Protein AF-A0A242JX14-F1 (afdb_monomer)

Nearest PDB structures (foldseek):
  1d2p-assembly1_A  TM=9.853E-01  e=4.579E-05  Staphylococcus aureus
  1d2o-assembly1_B  TM=9.838E-01  e=7.116E-05  Staphylococcus aureus
  6woo-assembly1_H  TM=4.050E-01  e=3.492E+00  Saccharomyces cerevisiae
  8c3a-assembly2_BD  TM=3.935E-01  e=3.492E+00  Candida albicans
  6uz7-assembly1_AH  TM=3.871E-01  e=7.149E+00  Kluyveromyces lactis

Mean predicted aligned error: 12.06 Å

pLDDT: mean 81.63, std 19.63, range [32.09, 98.62]

Structure (mmCIF, N/CA/C/O backbone):
data_AF-A0A242JX14-F1
#
_entry.id   AF-A0A242JX14-F1
#
loop_
_atom_site.group_PDB
_atom_site.id
_atom_site.type_symbol
_atom_site.label_atom_id
_atom_site.label_alt_id
_atom_site.label_comp_id
_atom_site.label_asym_id
_atom_site.label_entity_id
_atom_site.label_seq_id
_atom_site.pdbx_PDB_ins_code
_atom_site.Cartn_x
_atom_site.Cartn_y
_atom_site.Cartn_z
_atom_site.occupancy
_atom_site.B_iso_or_equiv
_atom_site.auth_seq_id
_atom_site.auth_comp_id
_atom_site.auth_asym_id
_atom_site.auth_atom_id
_atom_site.pdbx_PDB_model_num
ATOM 1 N N . MET A 1 1 ? 29.655 18.905 -50.491 1.00 39.62 1 MET A N 1
ATOM 2 C CA . MET A 1 1 ? 29.638 17.486 -50.087 1.00 39.62 1 MET A CA 1
ATOM 3 C C . MET A 1 1 ? 28.186 17.110 -49.896 1.00 39.62 1 MET A C 1
ATOM 5 O O . MET A 1 1 ? 27.536 17.721 -49.060 1.00 39.62 1 MET A O 1
ATOM 9 N N . THR A 1 2 ? 27.653 16.236 -50.740 1.00 32.09 2 THR A N 1
ATOM 10 C CA . THR A 1 2 ? 26.299 15.687 -50.598 1.00 32.09 2 THR A CA 1
ATOM 11 C C . THR A 1 2 ? 26.402 14.409 -49.774 1.00 32.09 2 THR A C 1
ATOM 13 O O . THR A 1 2 ? 27.254 13.576 -50.075 1.00 32.09 2 THR A O 1
ATOM 16 N N . TYR A 1 3 ? 25.603 14.295 -48.715 1.00 33.06 3 TYR A N 1
ATOM 17 C CA . TYR A 1 3 ? 25.487 13.061 -47.937 1.00 33.06 3 TYR A CA 1
ATOM 18 C C . TYR A 1 3 ? 2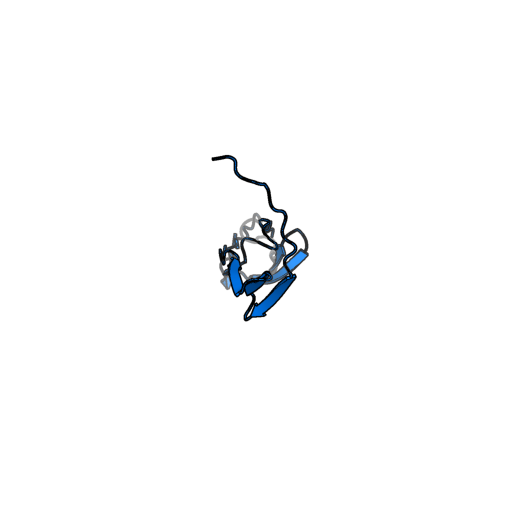4.474 12.129 -48.612 1.00 33.06 3 TYR A C 1
ATOM 20 O O . TYR A 1 3 ? 23.497 12.608 -49.184 1.00 33.06 3 TYR A O 1
ATOM 28 N N . ASP A 1 4 ? 24.758 10.830 -48.577 1.00 37.31 4 ASP A N 1
ATOM 29 C CA . ASP A 1 4 ? 23.911 9.758 -49.102 1.00 37.31 4 ASP A CA 1
ATOM 30 C C . ASP A 1 4 ? 23.216 9.058 -47.928 1.00 37.31 4 ASP A C 1
ATOM 32 O O . ASP A 1 4 ? 23.887 8.624 -46.981 1.00 37.31 4 ASP A O 1
ATOM 36 N N . ASP A 1 5 ? 21.888 8.986 -47.977 1.00 47.78 5 ASP A N 1
ATOM 37 C CA . ASP A 1 5 ? 21.075 8.345 -46.949 1.00 47.78 5 ASP A CA 1
ATOM 38 C C . ASP A 1 5 ? 21.189 6.823 -47.098 1.00 47.78 5 ASP A C 1
ATOM 40 O O . ASP A 1 5 ? 20.589 6.212 -47.982 1.00 47.78 5 ASP A O 1
ATOM 44 N N . HIS A 1 6 ? 21.949 6.191 -46.203 1.00 51.66 6 HIS A N 1
ATOM 45 C CA . HIS A 1 6 ? 22.062 4.736 -46.140 1.00 51.66 6 HIS A CA 1
ATOM 46 C C . HIS A 1 6 ? 21.140 4.176 -45.055 1.00 51.66 6 HIS A C 1
ATOM 48 O O . HIS A 1 6 ? 21.340 4.422 -43.864 1.00 51.66 6 HIS A O 1
ATOM 54 N N . VAL A 1 7 ? 20.150 3.379 -45.464 1.00 53.22 7 VAL A N 1
ATOM 55 C CA . VAL A 1 7 ? 19.378 2.521 -44.556 1.00 53.22 7 VAL A CA 1
ATOM 56 C C . VAL A 1 7 ? 20.147 1.220 -44.369 1.00 53.22 7 VAL A C 1
ATOM 58 O O . VAL A 1 7 ? 20.571 0.587 -45.334 1.00 53.22 7 VAL A O 1
ATOM 61 N N . ILE A 1 8 ? 20.350 0.848 -43.113 1.00 59.38 8 ILE A N 1
ATOM 62 C CA . ILE A 1 8 ? 21.180 -0.274 -42.706 1.00 59.38 8 ILE A CA 1
ATOM 63 C C . ILE A 1 8 ? 20.318 -1.262 -41.915 1.00 59.38 8 ILE A C 1
ATOM 65 O O . ILE A 1 8 ? 19.756 -0.904 -40.880 1.00 59.38 8 ILE A O 1
ATOM 69 N N . ASP A 1 9 ? 20.268 -2.514 -42.375 1.00 61.56 9 ASP A N 1
ATOM 70 C CA . ASP A 1 9 ? 19.657 -3.612 -41.625 1.00 61.56 9 ASP A CA 1
ATOM 71 C C . ASP A 1 9 ? 20.587 -4.030 -40.477 1.00 61.56 9 ASP A C 1
ATOM 73 O O . ASP A 1 9 ? 21.723 -4.462 -40.696 1.00 61.56 9 ASP A O 1
ATOM 77 N N . ALA A 1 10 ? 20.113 -3.900 -39.238 1.00 64.56 10 ALA A N 1
ATOM 78 C CA . ALA A 1 10 ? 20.828 -4.329 -38.040 1.00 64.56 10 ALA A CA 1
ATOM 79 C C . ALA A 1 10 ? 20.089 -5.484 -37.356 1.00 64.56 10 ALA A 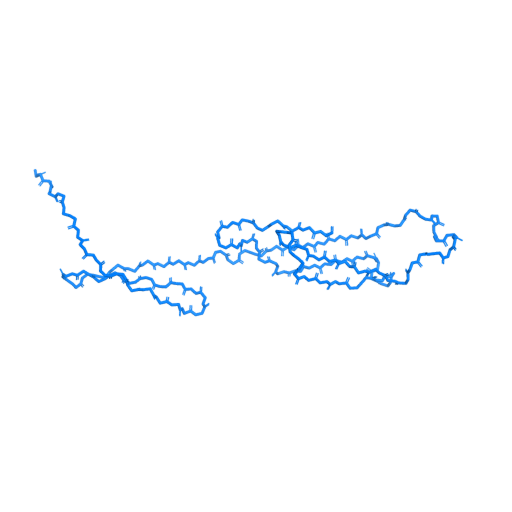C 1
ATOM 81 O O . ALA A 1 10 ? 18.865 -5.460 -37.219 1.00 64.56 10 ALA A O 1
ATOM 82 N N . ILE A 1 11 ? 20.840 -6.477 -36.874 1.00 64.31 11 ILE A N 1
ATOM 83 C CA . ILE A 1 11 ? 20.292 -7.504 -35.981 1.00 64.31 11 ILE A CA 1
ATOM 84 C C . ILE A 1 11 ? 20.428 -6.983 -34.554 1.00 64.31 11 ILE A C 1
ATOM 86 O O . ILE A 1 11 ? 21.542 -6.769 -34.075 1.00 64.31 11 ILE A O 1
ATOM 90 N N . VAL A 1 12 ? 19.294 -6.786 -33.879 1.00 69.94 12 VAL A N 1
ATOM 91 C CA . VAL A 1 12 ? 19.249 -6.389 -32.468 1.00 69.94 12 VAL A CA 1
ATOM 92 C C . VAL A 1 12 ? 19.048 -7.630 -31.608 1.00 69.94 12 VAL A C 1
ATOM 94 O O . VAL A 1 12 ? 18.026 -8.306 -31.704 1.00 69.94 12 VAL A O 1
ATOM 97 N N . ILE A 1 13 ? 20.022 -7.920 -30.750 1.00 70.81 13 ILE A N 1
ATOM 98 C CA . ILE A 1 13 ? 19.935 -8.972 -29.738 1.00 70.81 13 ILE A CA 1
ATOM 99 C C . ILE A 1 13 ? 19.590 -8.306 -28.410 1.00 70.81 13 ILE A C 1
ATOM 101 O O . ILE A 1 13 ? 20.332 -7.443 -27.944 1.00 70.81 13 ILE A O 1
ATOM 105 N N . VAL A 1 14 ? 18.470 -8.701 -27.805 1.00 73.81 14 VAL A N 1
ATOM 106 C CA . VAL A 1 14 ? 18.030 -8.196 -26.498 1.00 73.81 14 VAL A CA 1
ATOM 107 C C . VAL A 1 14 ? 18.245 -9.272 -25.439 1.00 73.81 14 VAL A C 1
ATOM 109 O O . VAL A 1 14 ? 17.732 -10.383 -25.571 1.00 73.81 14 VAL A O 1
ATOM 112 N N . THR A 1 15 ? 18.965 -8.924 -24.374 1.00 77.69 15 THR A N 1
ATOM 113 C CA . THR A 1 15 ? 19.245 -9.808 -23.234 1.00 77.69 15 THR A CA 1
ATOM 114 C C . THR A 1 15 ? 18.693 -9.192 -21.951 1.00 77.69 15 THR A C 1
ATOM 116 O O . THR A 1 15 ? 18.836 -7.989 -21.743 1.00 7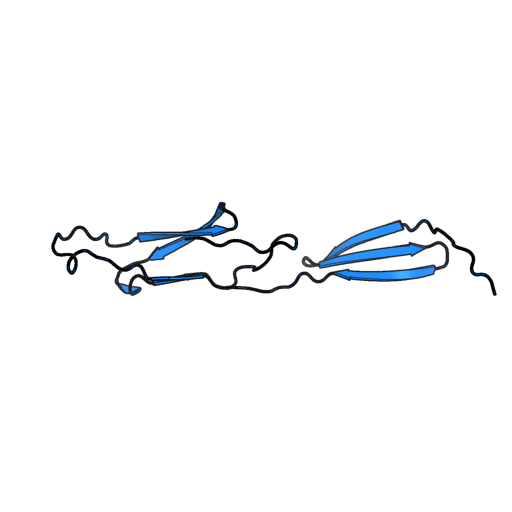7.69 15 THR A O 1
ATOM 119 N N . LYS A 1 16 ? 18.084 -10.007 -21.078 1.00 68.31 16 LYS A N 1
ATOM 120 C CA . LYS A 1 16 ? 17.627 -9.587 -19.744 1.00 68.31 16 LYS A CA 1
ATOM 121 C C . LYS A 1 16 ? 18.616 -10.057 -18.678 1.00 68.31 16 LYS A C 1
ATOM 123 O O . LYS A 1 16 ? 18.841 -11.260 -18.563 1.00 68.31 16 LYS A O 1
ATOM 128 N N . ILE A 1 17 ? 19.170 -9.128 -17.903 1.00 67.62 17 ILE A N 1
ATOM 129 C CA . ILE A 1 17 ? 20.083 -9.404 -16.781 1.00 67.62 17 ILE A CA 1
ATOM 130 C C . ILE A 1 17 ? 19.566 -8.609 -15.581 1.00 67.62 17 ILE A C 1
ATOM 132 O O . ILE A 1 17 ? 19.366 -7.409 -15.699 1.00 67.62 17 ILE A O 1
ATOM 136 N N . ASP A 1 18 ? 19.263 -9.279 -14.468 1.00 71.12 18 ASP A N 1
ATOM 137 C CA . ASP A 1 18 ? 18.806 -8.662 -13.207 1.00 71.12 18 ASP A CA 1
ATOM 138 C C . ASP A 1 18 ? 17.641 -7.653 -13.322 1.00 71.12 18 ASP A C 1
ATOM 140 O O . ASP A 1 18 ? 17.476 -6.762 -12.499 1.00 71.12 18 ASP A O 1
ATOM 144 N N . GLY A 1 19 ? 16.779 -7.818 -14.331 1.00 60.72 19 GLY A N 1
ATOM 145 C CA . GLY A 1 19 ? 15.639 -6.925 -14.578 1.00 60.72 19 GLY A CA 1
ATOM 146 C C . GLY A 1 19 ? 15.915 -5.815 -15.593 1.00 60.72 19 GLY A C 1
ATOM 147 O O . GLY A 1 19 ? 14.961 -5.242 -16.116 1.00 60.72 19 GLY A O 1
ATOM 148 N N . GLU A 1 20 ? 17.175 -5.591 -15.952 1.00 60.06 20 GLU A N 1
ATOM 149 C CA . GLU A 1 20 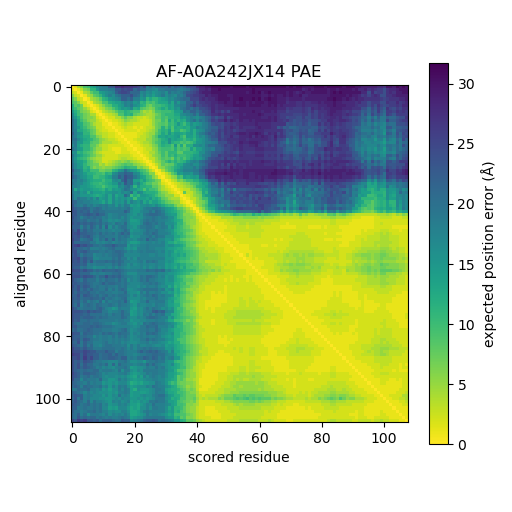? 17.596 -4.640 -16.976 1.00 60.06 20 GLU A CA 1
ATOM 150 C C . GLU A 1 20 ? 17.643 -5.299 -18.362 1.00 60.06 20 GLU A C 1
ATOM 152 O O . GLU A 1 20 ? 17.985 -6.479 -18.512 1.00 60.06 20 GLU A O 1
ATOM 157 N N . LEU A 1 21 ? 17.267 -4.535 -19.392 1.00 73.31 21 LEU A N 1
ATOM 158 C CA . LEU A 1 21 ? 17.341 -4.963 -20.788 1.00 73.31 21 LEU A CA 1
ATOM 159 C C . LEU A 1 21 ? 18.565 -4.340 -21.456 1.00 73.31 21 LEU A C 1
ATOM 161 O O . LEU A 1 21 ? 18.707 -3.120 -21.513 1.00 73.31 21 LEU A O 1
ATOM 165 N N . PHE A 1 22 ? 19.398 -5.195 -22.040 1.00 67.44 22 PHE A N 1
ATOM 166 C CA . PHE A 1 22 ? 20.566 -4.809 -22.819 1.00 67.44 22 PHE A CA 1
ATOM 167 C C . PHE A 1 22 ? 20.304 -5.133 -24.282 1.00 67.44 22 PHE A C 1
ATOM 169 O O . PHE A 1 22 ? 20.155 -6.302 -24.642 1.00 67.44 22 PHE A O 1
ATOM 176 N N . ALA A 1 23 ? 20.239 -4.106 -25.126 1.00 69.75 23 ALA A N 1
ATOM 177 C CA . ALA A 1 23 ? 20.127 -4.280 -26.567 1.00 69.75 23 ALA A CA 1
ATOM 178 C C . ALA A 1 23 ? 21.500 -4.087 -27.218 1.00 69.75 23 ALA A C 1
ATOM 180 O O . ALA A 1 23 ? 22.158 -3.064 -27.015 1.00 69.75 23 ALA A O 1
ATOM 181 N N . ASN A 1 24 ? 21.912 -5.071 -28.012 1.00 65.75 24 ASN A N 1
ATOM 182 C CA . ASN A 1 24 ? 23.140 -5.036 -28.790 1.00 65.75 24 ASN A CA 1
ATOM 183 C C . ASN A 1 24 ? 22.793 -5.118 -30.279 1.00 65.75 24 ASN A C 1
ATOM 185 O O . ASN A 1 24 ? 22.256 -6.129 -30.736 1.00 65.75 24 ASN A O 1
ATOM 189 N N . ALA A 1 25 ? 23.065 -4.042 -31.017 1.00 64.19 25 ALA A N 1
ATOM 190 C CA . ALA A 1 25 ? 22.880 -4.002 -32.461 1.00 64.19 25 ALA A CA 1
ATOM 191 C C . ALA A 1 25 ? 24.196 -4.351 -33.163 1.00 64.19 25 ALA A C 1
ATOM 193 O O . ALA A 1 25 ? 25.200 -3.656 -32.992 1.00 64.19 25 ALA A O 1
ATOM 194 N N . ILE A 1 26 ? 24.173 -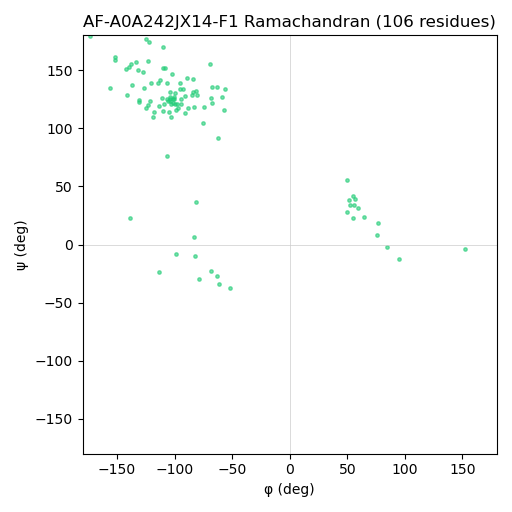5.410 -33.975 1.00 62.94 26 ILE A N 1
ATOM 195 C CA . ILE A 1 26 ? 25.315 -5.837 -34.786 1.00 62.94 26 ILE A CA 1
ATOM 196 C C . ILE A 1 26 ? 25.061 -5.414 -36.230 1.00 62.94 26 ILE A C 1
ATOM 198 O O . ILE A 1 26 ? 24.087 -5.852 -36.848 1.00 62.94 26 ILE A O 1
ATOM 202 N N . TYR A 1 27 ? 25.962 -4.593 -36.772 1.00 64.38 27 TYR A N 1
ATOM 203 C CA . TYR A 1 27 ? 25.993 -4.262 -38.195 1.00 64.38 27 TYR A CA 1
ATOM 204 C C . TYR A 1 27 ? 27.176 -4.926 -38.914 1.00 64.38 27 TYR A C 1
ATOM 206 O O . TYR A 1 27 ? 28.239 -5.161 -38.327 1.00 64.38 27 TYR A O 1
ATOM 214 N N . GLY A 1 28 ? 27.006 -5.193 -40.213 1.00 58.31 28 GLY A N 1
ATOM 215 C CA . GLY A 1 28 ? 28.068 -5.635 -41.115 1.00 58.31 28 GLY A CA 1
ATOM 216 C C . GLY A 1 28 ? 29.161 -4.573 -41.238 1.00 58.31 28 GLY A C 1
ATOM 217 O O . GLY A 1 28 ? 29.078 -3.669 -42.061 1.00 58.31 28 GLY A O 1
ATOM 218 N N . GLY A 1 29 ? 30.178 -4.666 -40.385 1.00 60.31 29 GLY A N 1
ATOM 219 C CA . GLY A 1 29 ? 31.253 -3.675 -40.279 1.00 60.31 29 GLY A CA 1
ATOM 220 C C . GLY A 1 29 ? 31.905 -3.594 -38.896 1.00 60.31 29 GLY A C 1
ATOM 221 O O . GLY A 1 29 ? 32.876 -2.863 -38.738 1.00 60.31 29 GLY A O 1
ATOM 222 N N . GLY A 1 30 ? 31.406 -4.341 -37.901 1.00 55.97 30 GLY A N 1
ATOM 223 C CA . GLY A 1 30 ? 32.058 -4.464 -36.589 1.00 55.97 30 GLY A CA 1
ATOM 224 C C . GLY A 1 30 ? 31.869 -3.259 -35.665 1.00 55.97 30 GLY A C 1
ATOM 225 O O . GLY A 1 30 ? 32.629 -3.097 -34.715 1.00 55.97 30 GLY A O 1
ATOM 226 N N . GLN A 1 31 ? 30.874 -2.413 -35.935 1.00 55.34 31 GLN A N 1
ATOM 227 C CA . GLN A 1 31 ? 30.483 -1.321 -35.045 1.00 55.34 31 GLN A CA 1
ATOM 228 C C . GLN A 1 31 ? 29.363 -1.794 -34.112 1.00 55.34 31 GLN A C 1
ATOM 230 O O . GLN A 1 31 ? 28.402 -2.415 -34.568 1.00 55.34 31 GLN A O 1
ATOM 235 N N . THR A 1 32 ? 29.498 -1.494 -32.821 1.00 50.16 32 THR A N 1
ATOM 236 C CA . THR A 1 32 ? 28.560 -1.892 -31.763 1.00 50.16 32 THR A CA 1
ATOM 237 C C . THR A 1 32 ? 27.835 -0.660 -31.242 1.00 50.16 32 THR A C 1
ATOM 239 O O . THR A 1 32 ? 28.481 0.285 -30.788 1.00 50.16 32 THR A O 1
ATOM 242 N N . PHE A 1 33 ? 26.503 -0.690 -31.244 1.00 51.38 33 PHE A N 1
ATOM 243 C CA . PHE A 1 33 ? 25.681 0.280 -30.521 1.00 51.38 33 PHE A CA 1
ATOM 244 C C . PHE A 1 33 ? 25.097 -0.396 -29.283 1.00 51.38 33 PHE A C 1
ATOM 246 O O . PHE A 1 33 ? 24.434 -1.430 -29.389 1.00 51.38 33 PHE A O 1
ATOM 253 N N . VAL A 1 34 ? 25.358 0.187 -28.113 1.00 50.19 34 VAL A N 1
ATOM 254 C CA . VAL A 1 34 ? 24.811 -0.268 -26.832 1.00 50.19 34 VAL A CA 1
ATOM 255 C C . VAL A 1 34 ? 23.711 0.702 -26.432 1.00 50.19 34 VAL A C 1
ATOM 257 O O . VAL A 1 34 ? 23.989 1.867 -26.156 1.00 50.19 34 VAL A O 1
ATOM 260 N N . ASN A 1 35 ? 22.467 0.226 -26.404 1.00 43.75 35 ASN A N 1
ATOM 261 C CA . ASN A 1 35 ? 21.379 0.953 -25.762 1.00 43.75 35 ASN A CA 1
ATOM 262 C C . ASN A 1 35 ? 21.181 0.383 -24.355 1.00 43.75 35 ASN A C 1
ATOM 264 O O . ASN A 1 35 ? 20.918 -0.811 -24.203 1.00 43.75 35 ASN A O 1
ATOM 268 N N . SER A 1 36 ? 21.319 1.241 -23.347 1.00 47.97 36 SER A N 1
ATOM 269 C CA . SER A 1 36 ? 21.079 0.908 -21.944 1.00 47.97 36 SER A CA 1
ATOM 270 C C . SER A 1 36 ? 19.739 1.500 -21.529 1.00 47.97 36 SER A C 1
ATOM 272 O O . SER A 1 36 ? 19.540 2.706 -21.664 1.00 47.97 36 SER A O 1
ATOM 274 N N . TYR A 1 37 ? 18.827 0.669 -21.028 1.00 57.19 37 TYR A N 1
ATOM 275 C CA . TYR A 1 37 ? 17.566 1.116 -20.440 1.00 57.19 37 TYR A CA 1
ATOM 276 C C . TYR A 1 37 ? 17.519 0.681 -18.975 1.00 57.19 37 TYR A C 1
ATOM 278 O O . TYR A 1 37 ? 17.398 -0.509 -18.687 1.00 57.19 37 TYR A O 1
ATOM 286 N N . ALA A 1 38 ? 17.623 1.652 -18.069 1.00 53.69 38 ALA A N 1
ATOM 287 C CA . ALA A 1 38 ? 17.430 1.460 -16.638 1.00 53.69 38 ALA A CA 1
ATOM 288 C C . ALA A 1 38 ? 16.042 2.016 -16.273 1.00 53.69 38 ALA A C 1
ATOM 290 O O . ALA A 1 38 ? 15.849 3.231 -16.374 1.00 53.69 38 ALA A O 1
ATOM 291 N N . PRO A 1 39 ? 15.052 1.175 -15.923 1.00 55.47 39 PRO A N 1
ATOM 292 C CA . PRO A 1 39 ? 13.766 1.674 -15.456 1.00 55.47 39 PRO A CA 1
ATOM 293 C C . PRO A 1 39 ? 13.964 2.457 -14.152 1.00 55.47 39 PRO A C 1
ATOM 295 O O . PRO A 1 39 ? 14.695 2.020 -13.265 1.00 55.47 39 PRO A O 1
ATOM 298 N N . GLU A 1 40 ? 13.318 3.617 -14.036 1.00 55.50 40 GLU A N 1
ATOM 299 C CA . GLU A 1 40 ? 13.335 4.417 -12.811 1.00 55.50 40 GLU A CA 1
ATOM 300 C C . GLU A 1 40 ? 12.818 3.582 -11.632 1.00 55.50 40 GLU A C 1
ATOM 302 O O . GLU A 1 40 ? 11.653 3.187 -11.586 1.00 55.50 40 GLU A O 1
ATOM 307 N N . THR A 1 41 ? 13.685 3.327 -10.652 1.00 67.69 41 THR A N 1
ATOM 308 C CA . THR A 1 41 ? 13.350 2.644 -9.394 1.00 67.69 41 THR A CA 1
ATOM 309 C C . THR A 1 41 ? 12.720 3.610 -8.392 1.00 67.69 41 THR A C 1
ATOM 311 O O . THR A 1 41 ? 13.021 3.562 -7.198 1.00 67.69 41 THR A O 1
ATOM 314 N N . GLU A 1 42 ? 11.901 4.550 -8.867 1.00 82.31 42 GLU A N 1
ATOM 315 C CA . GLU A 1 42 ? 11.199 5.462 -7.974 1.00 82.31 42 GLU A CA 1
ATOM 316 C C . GLU A 1 42 ? 10.161 4.679 -7.174 1.00 82.31 42 GLU A C 1
ATOM 318 O O . GLU A 1 42 ? 9.304 3.980 -7.725 1.00 82.31 42 GLU A O 1
ATOM 323 N N . THR A 1 43 ? 10.241 4.816 -5.855 1.00 91.50 43 THR A N 1
ATOM 324 C CA . THR A 1 43 ? 9.263 4.257 -4.931 1.00 91.50 43 THR A CA 1
ATOM 325 C C . THR A 1 43 ? 8.443 5.357 -4.283 1.00 91.50 43 THR A C 1
ATOM 327 O O . THR A 1 43 ? 8.926 6.466 -4.062 1.00 91.50 43 THR A O 1
ATOM 330 N N . THR A 1 44 ? 7.216 5.020 -3.916 1.00 93.75 44 THR A N 1
ATOM 331 C CA . THR A 1 44 ? 6.305 5.852 -3.138 1.00 93.75 44 THR A CA 1
ATOM 332 C C . THR A 1 44 ? 5.822 5.096 -1.897 1.00 93.75 44 THR A C 1
ATOM 334 O O . THR A 1 44 ? 6.151 3.923 -1.683 1.00 93.75 44 THR A O 1
ATOM 337 N N . GLU A 1 45 ? 5.041 5.778 -1.069 1.00 97.06 45 GLU A N 1
ATOM 338 C CA . GLU A 1 45 ? 4.374 5.220 0.101 1.00 97.06 45 GLU A CA 1
ATOM 339 C C . GLU A 1 45 ? 2.897 5.626 0.128 1.00 97.06 45 GLU A C 1
ATOM 341 O O . GLU A 1 45 ? 2.517 6.698 -0.345 1.00 97.06 45 GLU A O 1
ATOM 346 N N . VAL A 1 46 ? 2.062 4.766 0.710 1.00 98.12 46 VAL A N 1
ATOM 347 C CA . VAL A 1 46 ? 0.649 5.045 0.986 1.00 98.12 46 VAL A CA 1
ATOM 348 C C . VAL A 1 46 ? 0.413 4.862 2.474 1.00 98.12 46 VAL A C 1
ATOM 350 O O . VAL A 1 46 ? 0.610 3.774 3.016 1.00 98.12 46 VAL A O 1
ATOM 353 N N . LYS A 1 47 ? -0.029 5.930 3.136 1.00 98.06 47 LYS A N 1
ATOM 354 C CA . LYS A 1 47 ? -0.316 5.941 4.570 1.00 98.06 47 LYS A CA 1
ATOM 355 C C . LYS A 1 47 ? -1.581 6.719 4.879 1.00 98.06 47 LYS A C 1
ATOM 357 O O . LYS A 1 47 ? -1.939 7.652 4.164 1.00 98.06 47 LYS A O 1
ATOM 362 N N . GLY A 1 48 ? -2.227 6.347 5.971 1.00 97.88 48 GLY A N 1
ATOM 363 C CA . GLY A 1 48 ? -3.444 6.996 6.428 1.00 97.88 48 GLY A CA 1
ATOM 364 C C . GLY A 1 48 ? -3.889 6.480 7.785 1.00 97.88 48 GLY A C 1
ATOM 365 O O . GLY A 1 48 ? -3.272 5.591 8.371 1.00 97.88 48 GLY A O 1
ATOM 366 N N . THR A 1 49 ? -4.987 7.047 8.272 1.00 97.75 49 THR A N 1
ATOM 367 C CA . THR A 1 49 ? -5.556 6.718 9.579 1.00 97.75 49 THR A CA 1
ATOM 368 C C . THR A 1 49 ? -7.068 6.603 9.460 1.00 97.75 49 THR A C 1
ATOM 370 O O . THR A 1 49 ? -7.714 7.425 8.806 1.00 97.75 49 THR A O 1
ATOM 373 N N . LYS A 1 50 ? -7.650 5.586 10.097 1.00 97.25 50 LYS A N 1
ATOM 374 C CA . LYS A 1 50 ? -9.098 5.455 10.238 1.00 97.25 50 LYS A CA 1
ATOM 375 C C . LYS A 1 50 ? -9.568 6.290 11.428 1.00 97.25 50 LYS A C 1
ATOM 377 O O . LYS A 1 50 ? -9.230 6.011 12.572 1.00 97.25 50 LYS A O 1
ATOM 382 N N . THR A 1 51 ? -10.415 7.276 11.154 1.00 96.81 51 THR A N 1
ATOM 383 C CA . THR A 1 51 ? -11.172 7.997 12.183 1.00 96.81 51 THR A CA 1
ATOM 384 C C . THR A 1 51 ? -12.564 7.387 12.339 1.00 96.81 51 THR A C 1
ATOM 386 O O . THR A 1 51 ? -13.221 7.017 11.355 1.00 96.81 51 THR A O 1
ATOM 389 N N . TRP A 1 52 ? -13.000 7.271 13.590 1.00 97.25 52 TRP A N 1
ATOM 390 C CA . TRP A 1 52 ? -14.332 6.819 13.968 1.00 97.25 52 TRP A CA 1
ATOM 391 C C . TRP A 1 52 ? -15.170 8.018 14.409 1.00 97.25 52 TRP A C 1
ATOM 393 O O . TRP A 1 52 ? -14.743 8.783 15.267 1.00 97.25 52 TRP A O 1
ATOM 403 N N . ASP A 1 53 ? -16.345 8.174 13.808 1.00 97.44 53 ASP A N 1
ATOM 404 C CA . ASP A 1 53 ? -17.379 9.115 14.247 1.00 97.44 53 ASP A CA 1
ATOM 405 C C . ASP A 1 53 ? -18.507 8.296 14.887 1.00 97.44 53 ASP A C 1
ATOM 407 O O . ASP A 1 53 ? -19.491 7.937 14.242 1.00 97.44 53 ASP A O 1
ATOM 411 N N . ASP A 1 54 ? -18.264 7.842 16.119 1.00 97.00 54 ASP A N 1
ATOM 412 C CA . ASP A 1 54 ? -19.103 6.873 16.840 1.00 97.00 54 ASP A CA 1
ATOM 413 C C . ASP A 1 54 ? -19.292 7.228 18.329 1.00 97.00 54 ASP A C 1
ATOM 415 O O . ASP A 1 54 ? -19.582 6.351 19.146 1.00 97.00 54 ASP A O 1
ATOM 419 N N . ALA A 1 55 ? -19.122 8.512 18.673 1.00 97.06 55 ALA A N 1
ATOM 420 C CA . ALA A 1 55 ? -19.236 9.043 20.035 1.00 97.06 55 ALA A CA 1
ATOM 421 C C . ALA A 1 55 ? -18.414 8.243 21.068 1.00 97.06 55 ALA A C 1
ATOM 423 O O . ALA A 1 55 ? -18.954 7.742 22.052 1.00 97.06 55 ALA A O 1
ATOM 424 N N . ASP A 1 56 ? -17.108 8.098 20.819 1.00 95.00 56 ASP A N 1
ATOM 425 C CA . ASP A 1 56 ? -16.180 7.331 21.663 1.00 95.00 56 ASP A CA 1
ATOM 426 C C . ASP A 1 56 ? -16.638 5.882 21.903 1.00 95.00 56 ASP A C 1
ATOM 428 O O . ASP A 1 56 ? -16.534 5.345 23.005 1.00 95.00 56 ASP A O 1
ATOM 432 N N . ASN A 1 57 ? -17.136 5.235 20.843 1.00 95.75 57 ASN A N 1
ATOM 433 C CA . ASN A 1 57 ? -17.658 3.868 20.884 1.00 95.75 57 ASN A CA 1
ATOM 434 C C . ASN A 1 57 ? -18.792 3.674 21.919 1.00 95.75 57 ASN A C 1
ATOM 436 O O . ASN A 1 57 ? -18.868 2.629 22.567 1.00 95.75 57 ASN A O 1
ATOM 440 N N . GLN A 1 58 ? -19.697 4.653 22.068 1.00 97.62 58 GLN A N 1
ATOM 441 C CA . GLN A 1 58 ? -20.801 4.620 23.047 1.00 97.62 58 GLN A CA 1
ATOM 442 C C . GLN A 1 58 ? -21.649 3.336 22.974 1.00 97.62 58 GLN A C 1
ATOM 444 O O . GLN A 1 58 ? -22.085 2.809 23.999 1.00 97.62 58 GLN A O 1
ATOM 449 N N . ASP A 1 59 ? -21.876 2.832 21.761 1.00 96.50 59 ASP A N 1
ATOM 450 C CA . ASP A 1 59 ? -22.670 1.629 21.501 1.00 96.50 59 ASP A CA 1
ATOM 451 C C . ASP A 1 59 ? -21.886 0.315 21.686 1.00 96.50 59 ASP A C 1
ATOM 453 O O . ASP A 1 59 ? -22.479 -0.762 21.608 1.00 96.50 59 ASP A O 1
ATOM 457 N N . GLY A 1 60 ? -20.560 0.372 21.861 1.00 96.81 60 GLY A N 1
ATOM 458 C CA . GLY A 1 60 ? -19.700 -0.812 21.957 1.00 96.81 60 GLY A CA 1
ATOM 459 C C . GLY A 1 60 ? -19.646 -1.660 20.679 1.00 96.81 60 GLY A C 1
ATOM 460 O O . GLY A 1 60 ? -19.389 -2.859 20.751 1.00 96.81 60 GLY A O 1
ATOM 461 N N . LYS A 1 61 ? -19.939 -1.072 19.511 1.00 97.25 61 LYS A N 1
ATOM 462 C CA . LYS A 1 61 ? -20.004 -1.774 18.212 1.00 97.25 61 LYS A CA 1
ATOM 463 C C . LYS A 1 61 ? -18.741 -1.635 17.371 1.00 97.25 61 LYS A C 1
ATOM 465 O O . LYS A 1 61 ? -18.655 -2.272 16.319 1.00 97.25 61 LYS A O 1
ATOM 470 N N . ARG A 1 62 ? -17.792 -0.788 17.779 1.00 98.00 62 ARG A N 1
ATOM 471 C CA . ARG A 1 62 ? -16.514 -0.657 17.080 1.00 98.00 62 ARG A CA 1
ATOM 472 C C . ARG A 1 62 ? -15.817 -2.027 17.073 1.00 98.00 62 ARG A C 1
ATOM 474 O O . ARG A 1 62 ? -15.691 -2.627 18.138 1.00 98.00 62 ARG A O 1
ATOM 481 N N . PRO A 1 63 ? -15.401 -2.542 15.904 1.00 97.88 63 PRO A N 1
ATOM 482 C CA . PRO A 1 63 ? -14.696 -3.814 15.841 1.00 97.88 63 PRO A CA 1
ATOM 483 C C . PRO A 1 63 ? -13.297 -3.680 16.450 1.00 97.88 63 PRO A C 1
ATOM 485 O O . PRO A 1 63 ? -12.706 -2.604 16.414 1.00 97.88 63 PRO A O 1
ATOM 488 N N . ASP A 1 64 ? -12.732 -4.791 16.919 1.00 97.81 64 ASP A N 1
ATOM 489 C CA . ASP A 1 64 ? -11.369 -4.817 17.474 1.00 97.81 64 ASP A CA 1
ATOM 490 C C . ASP A 1 64 ? -10.287 -4.570 16.407 1.00 97.81 64 ASP A C 1
ATOM 492 O O . ASP A 1 64 ? -9.163 -4.166 16.710 1.00 97.81 64 ASP A O 1
ATOM 496 N N . SER A 1 65 ? -10.613 -4.832 15.137 1.00 98.25 65 SER A N 1
ATOM 497 C CA . SER A 1 65 ? -9.713 -4.616 14.008 1.00 98.25 65 SER A CA 1
ATOM 498 C C . SER A 1 65 ? -10.464 -4.319 12.715 1.00 98.25 65 SER A C 1
ATOM 500 O O . SER A 1 65 ? -11.634 -4.668 12.547 1.00 98.25 65 SER A O 1
ATOM 502 N N . ILE A 1 66 ? -9.758 -3.694 11.778 1.00 98.25 66 ILE A N 1
ATOM 503 C CA . ILE A 1 66 ? -10.170 -3.553 10.381 1.00 98.25 66 ILE A CA 1
ATOM 504 C C . ILE A 1 66 ? -9.095 -4.139 9.472 1.00 98.25 66 ILE A C 1
ATOM 506 O O . ILE A 1 66 ? -7.929 -4.243 9.847 1.00 98.25 66 ILE A O 1
ATOM 510 N N . THR A 1 67 ? -9.486 -4.493 8.254 1.00 98.44 67 THR A N 1
ATOM 511 C CA . THR A 1 67 ? -8.555 -4.876 7.190 1.00 98.44 67 THR A CA 1
ATOM 512 C C . THR A 1 67 ? -8.538 -3.773 6.138 1.00 98.44 67 THR A C 1
ATOM 514 O O . THR A 1 67 ? -9.584 -3.449 5.580 1.00 98.44 67 THR A O 1
ATOM 517 N N . VAL A 1 68 ? -7.365 -3.193 5.884 1.00 98.44 68 VAL A N 1
ATOM 518 C CA . VAL A 1 68 ? -7.134 -2.200 4.826 1.00 98.44 68 VAL A CA 1
ATOM 519 C C . VAL A 1 68 ? -6.477 -2.906 3.649 1.00 98.44 68 VAL A C 1
ATOM 521 O O . VAL A 1 68 ? -5.435 -3.540 3.815 1.00 98.44 68 VAL A O 1
ATOM 524 N N . ASN A 1 69 ? -7.073 -2.794 2.465 1.00 98.50 69 ASN A N 1
ATOM 525 C CA . ASN A 1 69 ? -6.542 -3.383 1.241 1.00 98.50 69 ASN A CA 1
ATOM 526 C C . ASN A 1 69 ? -5.919 -2.281 0.394 1.00 98.50 69 ASN A C 1
ATOM 528 O O . ASN A 1 69 ? -6.553 -1.263 0.155 1.00 98.50 69 ASN A O 1
ATOM 532 N N . LEU A 1 70 ? -4.696 -2.498 -0.077 1.00 98.62 70 LEU A N 1
ATOM 533 C CA . LEU A 1 70 ? -4.059 -1.615 -1.042 1.00 98.62 70 LEU A CA 1
ATOM 534 C C . LEU A 1 70 ? -4.303 -2.166 -2.441 1.00 98.62 70 LEU A C 1
ATOM 536 O O . LEU A 1 70 ? -3.959 -3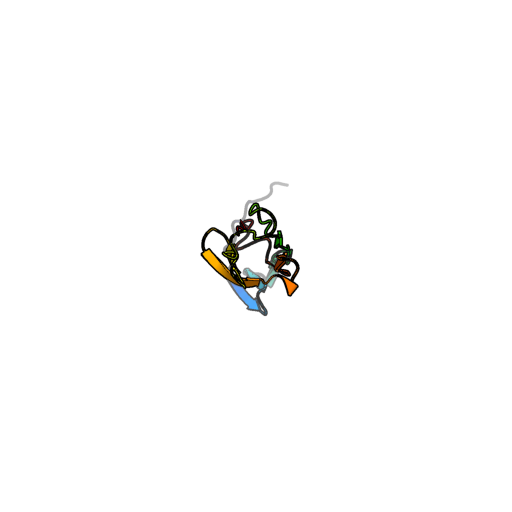.319 -2.726 1.00 98.62 70 LEU A O 1
ATOM 540 N N . LEU A 1 71 ? -4.868 -1.332 -3.305 1.00 98.62 71 LEU A N 1
ATOM 541 C CA . LEU A 1 71 ? -5.064 -1.629 -4.713 1.00 98.62 71 LEU A CA 1
ATOM 542 C C . LEU A 1 71 ? -4.062 -0.827 -5.547 1.00 98.62 71 LEU A C 1
ATOM 544 O O . LEU A 1 71 ? -3.844 0.352 -5.276 1.00 98.62 71 LEU A O 1
ATOM 548 N N . ALA A 1 72 ? -3.489 -1.463 -6.564 1.00 97.75 72 ALA A N 1
ATOM 549 C CA . ALA A 1 72 ? -2.695 -0.847 -7.619 1.00 97.75 72 ALA A CA 1
ATOM 550 C C . ALA A 1 72 ? -3.461 -0.998 -8.934 1.00 97.75 72 ALA A C 1
ATOM 552 O O . ALA A 1 72 ? -3.774 -2.117 -9.338 1.00 97.75 72 ALA A O 1
ATOM 553 N N . ASP A 1 73 ? -3.821 0.116 -9.567 1.00 97.44 73 ASP A N 1
ATOM 554 C CA . ASP A 1 73 ? -4.623 0.140 -10.799 1.00 97.44 73 ASP A CA 1
ATOM 555 C C . ASP A 1 73 ? -5.933 -0.671 -10.691 1.00 97.44 73 ASP A C 1
ATOM 557 O O . ASP A 1 73 ? -6.403 -1.289 -11.646 1.00 97.44 73 ASP A O 1
ATOM 561 N N . GLY A 1 74 ? -6.532 -0.675 -9.495 1.00 97.75 74 GLY A N 1
ATOM 562 C CA . GLY A 1 74 ? -7.768 -1.402 -9.193 1.00 97.75 74 GLY A CA 1
ATOM 563 C C . GLY A 1 74 ? -7.589 -2.881 -8.826 1.00 97.75 74 GLY A C 1
ATOM 564 O O . GLY A 1 74 ? -8.576 -3.531 -8.485 1.00 97.75 74 GLY A O 1
ATOM 565 N N . GLU A 1 75 ? -6.368 -3.419 -8.839 1.00 97.56 75 GLU A N 1
ATOM 566 C CA . GLU A 1 75 ? -6.067 -4.785 -8.395 1.00 97.56 75 GLU A CA 1
ATOM 567 C C . GLU A 1 75 ? -5.499 -4.783 -6.974 1.00 97.56 75 GLU A C 1
ATOM 569 O O . GLU A 1 75 ? -4.565 -4.046 -6.672 1.00 97.56 75 GLU A O 1
ATOM 574 N N . GLN A 1 76 ? -6.031 -5.622 -6.084 1.00 97.88 76 GLN A N 1
ATOM 575 C CA . GLN A 1 76 ? -5.504 -5.745 -4.724 1.00 97.88 76 GLN A CA 1
ATOM 576 C C . GLN A 1 76 ? -4.102 -6.372 -4.734 1.00 97.88 76 GLN A C 1
ATOM 578 O O . GLN A 1 76 ? -3.934 -7.513 -5.155 1.00 97.88 76 GLN A O 1
ATOM 583 N N . ILE A 1 77 ? -3.119 -5.658 -4.183 1.00 97.25 77 ILE A N 1
ATOM 584 C CA . ILE A 1 77 ? -1.716 -6.101 -4.131 1.00 97.25 77 ILE A CA 1
ATOM 585 C C . ILE A 1 77 ? -1.206 -6.372 -2.713 1.00 97.25 77 ILE A C 1
ATOM 587 O O . ILE A 1 77 ?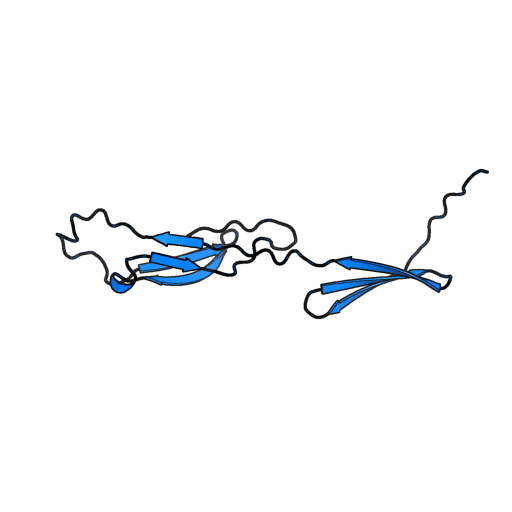 -0.250 -7.123 -2.533 1.00 97.25 77 ILE A O 1
ATOM 591 N N . ALA A 1 78 ? -1.825 -5.770 -1.697 1.00 97.44 78 ALA A N 1
ATOM 592 C CA . ALA A 1 78 ? -1.430 -5.940 -0.306 1.00 97.44 78 ALA A CA 1
ATOM 593 C C . ALA A 1 78 ? -2.628 -5.752 0.628 1.00 97.44 78 ALA A C 1
ATOM 595 O O . ALA A 1 78 ? -3.652 -5.175 0.260 1.00 97.44 78 ALA A O 1
ATOM 596 N N . THR A 1 79 ? -2.490 -6.241 1.856 1.00 98.06 79 THR A N 1
ATOM 597 C CA . THR A 1 79 ? -3.482 -6.056 2.913 1.00 98.06 79 THR A CA 1
ATOM 598 C C . THR A 1 79 ? -2.792 -5.851 4.254 1.00 98.06 79 THR A C 1
ATOM 600 O O . THR A 1 79 ? -1.680 -6.345 4.466 1.00 98.06 79 THR A O 1
ATOM 603 N N . LYS A 1 80 ? -3.433 -5.108 5.156 1.00 97.88 80 LYS A N 1
ATOM 604 C CA . LYS A 1 80 ? -2.938 -4.840 6.506 1.00 97.88 80 LYS A CA 1
ATOM 605 C C . LYS A 1 80 ? -4.092 -4.866 7.497 1.00 97.88 80 LYS A C 1
ATOM 607 O O . LYS A 1 80 ? -5.096 -4.182 7.305 1.00 97.88 80 LYS A O 1
ATOM 612 N N . VAL A 1 81 ? -3.934 -5.644 8.563 1.00 98.38 81 VAL A N 1
ATOM 613 C CA . VAL A 1 81 ? -4.837 -5.591 9.716 1.00 98.38 81 VAL A CA 1
ATOM 614 C C . VAL A 1 81 ? -4.407 -4.427 10.599 1.00 98.38 81 VAL A C 1
ATOM 616 O O . VAL A 1 81 ? -3.219 -4.269 10.871 1.00 98.38 81 VAL A O 1
ATOM 619 N N . VAL A 1 82 ? -5.370 -3.608 11.008 1.00 98.31 82 VAL A N 1
ATOM 620 C CA . VAL A 1 82 ? -5.158 -2.400 11.807 1.00 98.31 82 VAL A CA 1
ATOM 621 C C . VAL A 1 82 ? -6.057 -2.462 13.032 1.00 98.31 82 VAL A C 1
ATOM 623 O O . VAL A 1 82 ? -7.243 -2.781 12.917 1.00 98.31 82 VAL A O 1
ATOM 626 N N . THR A 1 83 ? -5.493 -2.140 14.190 1.00 98.31 83 THR A N 1
ATOM 627 C CA . THR A 1 83 ? -6.174 -2.169 15.488 1.00 98.31 83 THR A CA 1
ATOM 628 C C . THR A 1 83 ? -6.140 -0.803 16.174 1.00 98.31 83 THR A C 1
ATOM 630 O O . THR A 1 83 ? -5.471 0.133 15.728 1.00 98.31 83 THR A O 1
ATOM 633 N N . GLU A 1 84 ? -6.837 -0.687 17.305 1.00 97.38 84 GLU A N 1
ATOM 634 C CA . GLU A 1 84 ? -6.742 0.490 18.174 1.00 97.38 84 GLU A CA 1
ATOM 635 C C . GLU A 1 84 ? -5.324 0.701 18.735 1.00 97.38 84 GLU A C 1
ATOM 637 O O . GLU A 1 84 ? -4.879 1.843 18.839 1.00 97.38 84 GLU A O 1
ATOM 642 N N . ASN A 1 85 ? -4.575 -0.377 19.010 1.00 97.81 85 ASN A N 1
ATOM 643 C CA . ASN A 1 85 ? -3.182 -0.295 19.475 1.00 97.81 85 ASN A CA 1
ATOM 644 C C . ASN A 1 85 ? -2.251 0.347 18.434 1.00 97.81 85 ASN A C 1
ATOM 646 O O . ASN A 1 85 ? -1.252 0.962 18.801 1.00 97.81 85 ASN A O 1
ATOM 650 N N . ASP A 1 86 ? -2.598 0.242 17.149 1.00 97.25 86 ASP A N 1
ATOM 651 C CA . ASP A 1 86 ? -1.881 0.889 16.044 1.00 97.25 86 ASP A CA 1
ATOM 652 C C . ASP A 1 86 ? -2.317 2.354 15.847 1.00 97.25 86 ASP A C 1
ATOM 654 O O . ASP A 1 86 ? -1.963 2.994 14.854 1.00 97.25 86 ASP A O 1
ATOM 658 N N . GLY A 1 87 ? -3.160 2.887 16.741 1.00 97.38 87 GLY A N 1
ATOM 659 C CA . GLY A 1 87 ? -3.783 4.200 16.585 1.00 97.38 87 GLY A CA 1
ATOM 660 C C . GLY A 1 87 ? -4.623 4.289 15.313 1.00 97.38 87 GLY A C 1
ATOM 661 O O . GLY A 1 87 ? -4.667 5.345 14.681 1.00 97.38 87 GLY A O 1
ATOM 662 N N . TRP A 1 88 ? -5.212 3.166 14.883 1.00 98.06 88 TRP A N 1
ATOM 663 C CA . TRP A 1 88 ? -5.968 3.053 13.637 1.00 98.06 88 TRP A CA 1
ATOM 664 C C . TRP A 1 88 ? -5.199 3.483 12.373 1.00 98.06 88 TRP A C 1
ATOM 666 O O . TRP A 1 88 ? -5.811 3.839 11.363 1.00 98.06 88 TRP A O 1
ATOM 676 N N . SER A 1 89 ? -3.865 3.457 12.409 1.00 98.12 89 SER A N 1
ATOM 677 C CA . SER A 1 89 ? -3.007 3.929 11.320 1.00 98.12 89 SER A CA 1
ATOM 678 C C . SER A 1 89 ? -2.435 2.781 10.487 1.00 98.12 89 SER A C 1
ATOM 680 O O . SER A 1 89 ? -2.142 1.698 10.991 1.00 98.12 89 SER A O 1
ATOM 682 N N . TYR A 1 90 ? -2.257 3.019 9.189 1.00 98.25 90 TYR A N 1
ATOM 683 C CA . TYR A 1 90 ? -1.641 2.079 8.256 1.00 98.25 90 TYR A CA 1
ATOM 684 C C . TYR A 1 90 ? -0.605 2.769 7.380 1.00 98.25 90 TYR A C 1
ATOM 686 O O . TYR A 1 90 ? -0.632 3.978 7.159 1.00 98.25 90 TYR A O 1
ATOM 694 N N . GLU A 1 91 ? 0.307 1.953 6.865 1.00 98.25 91 GLU A N 1
ATOM 695 C CA . GLU A 1 91 ? 1.404 2.390 6.018 1.00 98.25 91 GLU A CA 1
ATOM 696 C C . GLU A 1 91 ? 1.857 1.214 5.150 1.00 98.25 91 GLU A C 1
ATOM 698 O O . GLU A 1 91 ? 2.019 0.093 5.659 1.00 98.25 91 GLU A O 1
ATOM 703 N N . PHE A 1 92 ? 2.051 1.503 3.866 1.00 98.06 92 PHE A N 1
ATOM 704 C CA . PHE A 1 92 ? 2.635 0.653 2.840 1.00 98.06 92 PHE A CA 1
ATOM 705 C C . PHE A 1 92 ? 3.799 1.422 2.201 1.00 98.06 92 PHE A C 1
ATOM 707 O O . PHE A 1 92 ? 3.587 2.485 1.620 1.00 98.06 92 PHE A O 1
ATOM 714 N N . GLN A 1 93 ? 5.020 0.905 2.328 1.00 95.94 93 GLN A N 1
ATOM 715 C CA . GLN A 1 93 ? 6.252 1.551 1.857 1.00 95.94 93 GLN A CA 1
ATOM 716 C C . GLN A 1 93 ? 6.844 0.811 0.657 1.00 95.94 93 GLN A C 1
ATOM 718 O O . GLN A 1 93 ? 6.458 -0.323 0.368 1.00 95.94 93 GLN A O 1
ATOM 723 N N . ASN A 1 94 ? 7.844 1.424 0.015 1.00 93.31 94 ASN A N 1
ATOM 724 C CA . ASN A 1 94 ? 8.612 0.833 -1.087 1.00 93.31 94 ASN A CA 1
ATOM 725 C C . ASN A 1 94 ? 7.723 0.372 -2.255 1.00 93.31 94 ASN A C 1
ATOM 727 O O . ASN A 1 94 ? 7.999 -0.638 -2.904 1.00 93.31 94 ASN A O 1
ATOM 731 N N . LEU A 1 95 ? 6.636 1.102 -2.509 1.00 94.62 95 LEU A N 1
ATOM 732 C CA . LEU A 1 95 ? 5.705 0.806 -3.588 1.00 94.62 95 LEU A CA 1
ATOM 733 C C . LEU A 1 95 ? 6.283 1.336 -4.902 1.00 94.62 95 LEU A C 1
ATOM 735 O O . LEU A 1 95 ? 6.644 2.511 -4.941 1.00 94.62 95 LEU A O 1
ATOM 739 N N . PRO A 1 96 ? 6.370 0.545 -5.983 1.00 91.94 96 PRO A N 1
ATOM 740 C CA . PRO A 1 96 ? 6.812 1.058 -7.276 1.00 91.94 96 PRO A CA 1
ATOM 741 C C . PRO A 1 96 ? 5.940 2.237 -7.712 1.00 91.94 96 PRO A C 1
ATOM 743 O O . PRO A 1 96 ? 4.716 2.155 -7.631 1.00 91.94 96 PRO A O 1
ATOM 746 N N . LYS A 1 97 ? 6.534 3.332 -8.180 1.00 91.31 97 LYS A N 1
ATOM 747 C CA . LYS A 1 97 ? 5.756 4.463 -8.704 1.00 91.31 97 LYS A CA 1
ATOM 748 C C . LYS A 1 97 ? 5.260 4.210 -10.127 1.00 91.31 97 LYS A C 1
ATOM 750 O O . LYS A 1 97 ? 4.189 4.682 -10.495 1.00 91.31 97 LYS A O 1
ATOM 755 N N . TYR A 1 98 ? 6.007 3.424 -10.902 1.00 87.88 98 TYR A N 1
ATOM 756 C CA . TYR A 1 98 ? 5.694 3.124 -12.295 1.00 87.88 98 TYR A CA 1
ATOM 757 C C . TYR A 1 98 ? 5.665 1.619 -12.575 1.00 87.88 98 TYR A C 1
ATOM 759 O O . TYR A 1 98 ? 6.440 0.847 -12.008 1.00 87.88 98 TYR A O 1
ATOM 767 N N . LYS A 1 99 ? 4.807 1.220 -13.515 1.00 84.81 99 LYS A N 1
ATOM 768 C CA . LYS A 1 99 ? 4.752 -0.111 -14.129 1.00 84.81 99 LYS A CA 1
ATOM 769 C C . LYS A 1 99 ? 4.695 0.061 -15.643 1.00 84.81 99 LYS A C 1
ATOM 771 O O . LYS A 1 99 ? 3.844 0.784 -16.154 1.00 84.81 99 LYS A O 1
ATOM 776 N N . ASP A 1 100 ? 5.638 -0.551 -16.359 1.00 83.75 100 ASP A N 1
ATOM 777 C CA . ASP A 1 100 ? 5.751 -0.465 -17.825 1.00 83.75 100 ASP A CA 1
ATOM 778 C C . ASP A 1 100 ? 5.754 0.984 -18.367 1.00 83.75 100 ASP A C 1
ATOM 780 O O . ASP A 1 100 ? 5.146 1.297 -19.391 1.00 83.75 100 ASP A O 1
ATOM 784 N N . GLY A 1 101 ? 6.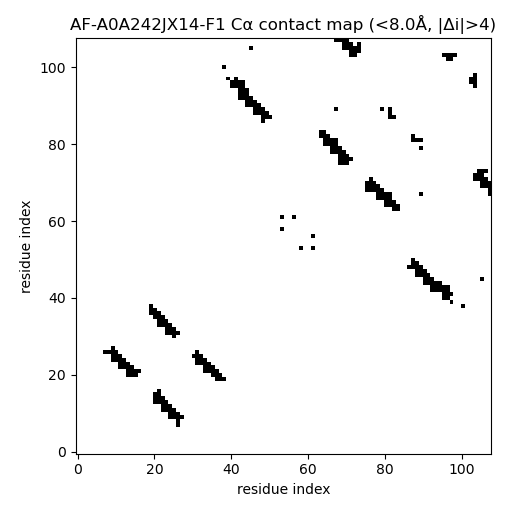421 1.893 -17.645 1.00 80.62 101 GLY A N 1
ATOM 785 C CA . GLY A 1 101 ? 6.528 3.311 -18.005 1.00 80.62 101 GLY A CA 1
ATOM 786 C C . GLY A 1 101 ? 5.272 4.152 -17.742 1.00 80.62 101 GLY A C 1
ATOM 787 O O . GLY A 1 101 ? 5.230 5.309 -18.154 1.00 80.62 101 GLY A O 1
ATOM 788 N N . LYS A 1 102 ? 4.251 3.602 -17.071 1.00 85.50 102 LYS A N 1
ATOM 789 C CA . LYS A 1 102 ? 3.044 4.326 -16.639 1.00 85.50 102 LYS A CA 1
ATOM 790 C C . LYS A 1 102 ? 2.994 4.433 -15.123 1.00 85.50 102 LYS A C 1
ATOM 792 O O . LYS A 1 102 ? 3.374 3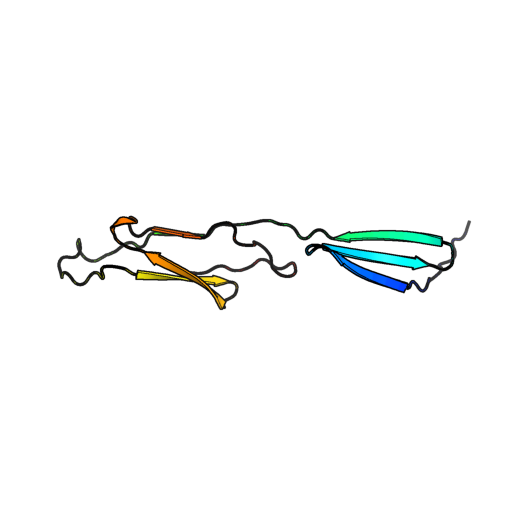.492 -14.435 1.00 85.50 102 LYS A O 1
ATOM 797 N N . GLU A 1 103 ? 2.541 5.576 -14.618 1.00 90.00 103 GLU A N 1
ATOM 798 C CA . GLU A 1 103 ? 2.370 5.789 -13.178 1.00 90.00 103 GLU A CA 1
ATOM 799 C C . GLU A 1 103 ? 1.249 4.892 -12.643 1.00 90.00 103 GLU A C 1
ATOM 801 O O . GLU A 1 103 ? 0.200 4.769 -13.279 1.00 90.00 103 GLU A O 1
ATOM 806 N N . ILE A 1 104 ? 1.495 4.254 -11.498 1.00 94.88 104 ILE A N 1
ATOM 807 C CA . ILE A 1 104 ? 0.543 3.359 -10.837 1.00 94.88 104 ILE A CA 1
ATOM 808 C C . ILE A 1 104 ? -0.408 4.189 -9.981 1.00 94.88 104 ILE A C 1
ATOM 810 O O . ILE A 1 104 ? 0.027 5.000 -9.160 1.00 94.88 104 ILE A O 1
ATOM 814 N N . VAL A 1 105 ? -1.711 3.944 -10.109 1.00 97.88 105 VAL A N 1
ATOM 815 C CA . VAL A 1 105 ? -2.716 4.574 -9.248 1.00 97.88 105 VAL A CA 1
ATOM 816 C C . VAL A 1 105 ? -2.970 3.694 -8.030 1.00 97.88 105 VAL A C 1
ATOM 818 O O . VAL A 1 105 ? -3.538 2.607 -8.145 1.00 97.88 105 VAL A O 1
ATOM 821 N N . TYR A 1 106 ? -2.584 4.184 -6.852 1.00 98.06 106 TYR A N 1
ATOM 822 C CA . TYR A 1 106 ? -2.828 3.499 -5.585 1.00 98.06 106 TYR A CA 1
ATOM 823 C C . TYR A 1 106 ? -4.098 3.990 -4.884 1.00 98.06 106 TYR A C 1
ATOM 825 O O . TYR A 1 106 ? -4.308 5.195 -4.736 1.00 98.06 106 TYR A O 1
ATOM 833 N N . THR A 1 107 ? -4.917 3.053 -4.398 1.00 98.12 107 THR A N 1
ATOM 834 C CA . THR A 1 107 ? -6.137 3.333 -3.617 1.00 98.12 107 THR A CA 1
ATOM 835 C C . THR A 1 107 ? -6.287 2.374 -2.439 1.00 98.12 107 THR A C 1
ATOM 837 O O . THR A 1 107 ? -5.780 1.252 -2.482 1.00 98.12 107 THR A O 1
ATOM 840 N N . VAL A 1 108 ? -7.011 2.813 -1.410 1.00 96.25 108 VAL A N 1
ATOM 841 C CA . VAL A 1 108 ? -7.271 2.107 -0.143 1.00 96.25 108 VAL A CA 1
ATOM 842 C C . VAL A 1 108 ? -8.743 2.150 0.229 1.00 96.25 108 VAL A C 1
ATOM 844 O O . VAL A 1 108 ? -9.423 3.101 -0.222 1.00 96.25 108 VAL A O 1
#

Sequence (108 aa):
MTYDDHVIDAIVIVTKIDGELFANAIYGGGQTFVNSYAPETETTEVKGTKTWDDADNQDGKRPDSITVNLLADGEQIATKVVTENDGWSYEFQNLPKYKDGKEIVYTV

Secondary structure (DSSP, 8-state):
-PPP------EEEEEEETTEEEEEEE-TTS-EEEEEE-----EEEEEEE----STTTTTS---SEEEEEEEETTEEEEEEEEEGGGTTEEEEEEEESEETTEE--EE-

Organism: NCBI:txid1987383

InterPro domains:
  IPR008454 Collagen-binding surface protein Cna-like, B-type domain [PF05738] (46-108)
  IPR008454 Collagen-binding surface protein Cna-like, B-type domain [cd00222] (44-108)

Foldseek 3Di:
DDDDDDDFDWDWDWDDDPNWIWIWTDGPPPDTDTDTDDPPQDWDKDKDADDDPCVVCPVVPDDQWDKDFKDWQNHTDDIDIAGVVNVRMDMDTSHGQDDPRHGIDIDD

Radius of gyration: 25.7 Å; Cα contacts (8 Å, |Δi|>4): 153; chains: 1; bounding box: 55×27×74 Å

Solvent-accessible surface area (backbone atoms only — not comparable to full-atom values): 7054 Å² total; per-residue (Å²): 137,84,86,80,92,77,87,74,86,60,55,72,49,75,46,79,56,99,87,35,49,42,38,42,36,49,42,99,80,81,56,78,52,80,52,81,52,77,80,80,84,51,60,41,70,52,70,52,66,65,83,81,95,50,76,90,45,73,82,69,73,71,68,79,58,50,78,50,50,36,21,51,74,83,42,80,78,48,74,45,80,33,29,69,95,54,67,31,39,52,77,48,70,79,36,68,39,54,57,96,90,38,77,58,52,75,51,114